Protein AF-A0AAN8EY32-F1 (afdb_monomer_lite)

Organism: Trichostrongylus colubriformis (NCBI:txid6319)

Sequence (107 aa):
MIRTGPSEWAWRMPILAIQAAFGTGKTVVAALIAARLSSTERILVATATTDVAVAQLTDTLLRLNEYRSRLRVLRFVADTAIREGAPTTAVDLHPIVLGLAASIPTP

Secondary structure (DSSP, 8-state):
------TTS----S-------TTS-HHHHHHHHHHHH-BTTB------SSHHHHHHHHHHHHT-GGGTTT----B---HHHHHTTPPP-TTBHHHHHHHHHHHSPP-

pLDDT: mean 85.92, std 14.61, range [36.19, 96.94]

Foldseek 3Di:
DDDDDDPPVPPPPVDDDDDDDPPPCPLLVLLVVQLVPDDPVDDDDDDDPDLQSVQSSVVSNCPPVVRNVGDDDADEDDPVCVVVPRDDDPRYPVVVVVVVVVPDDDD

Structure (mmCIF, N/CA/C/O backbone):
data_AF-A0AAN8EY32-F1
#
_entry.id   AF-A0AAN8EY32-F1
#
loop_
_atom_site.group_PDB
_atom_site.id
_atom_site.type_symbol
_atom_site.label_atom_id
_atom_site.label_alt_id
_atom_site.label_comp_id
_atom_site.label_asym_id
_atom_site.label_entity_id
_atom_site.label_seq_id
_atom_site.pdbx_PDB_ins_code
_atom_site.Cartn_x
_atom_site.Cartn_y
_atom_site.Cartn_z
_atom_site.occupancy
_atom_site.B_iso_or_equiv
_atom_site.auth_seq_id
_atom_site.auth_comp_id
_atom_site.auth_asym_id
_atom_site.auth_atom_id
_atom_site.pdbx_PDB_model_num
ATOM 1 N N . MET A 1 1 ? -19.419 -7.692 -30.518 1.00 36.19 1 MET A N 1
ATOM 2 C CA . MET A 1 1 ? -20.750 -8.311 -30.348 1.00 36.19 1 MET A CA 1
ATOM 3 C C . MET A 1 1 ? -20.959 -8.551 -28.861 1.00 36.19 1 MET A C 1
ATOM 5 O O . MET A 1 1 ? -20.295 -9.410 -28.300 1.00 36.19 1 MET A O 1
ATOM 9 N N . ILE A 1 2 ? -21.769 -7.720 -28.202 1.00 38.22 2 ILE A N 1
ATOM 10 C CA . ILE A 1 2 ? -22.047 -7.823 -26.762 1.00 38.22 2 ILE A CA 1
ATOM 11 C C . ILE A 1 2 ? -23.312 -8.670 -26.611 1.00 38.22 2 ILE A C 1
ATOM 13 O O . ILE A 1 2 ? -24.347 -8.321 -27.172 1.00 38.22 2 ILE A O 1
ATOM 17 N N . ARG A 1 3 ? -23.216 -9.798 -25.903 1.00 40.16 3 ARG A N 1
ATOM 18 C CA . ARG A 1 3 ? -24.362 -10.642 -25.544 1.00 40.16 3 ARG A CA 1
ATOM 19 C C . ARG A 1 3 ? -24.809 -10.287 -24.127 1.00 40.16 3 ARG A C 1
ATOM 21 O O . ARG A 1 3 ? -24.023 -10.399 -23.192 1.00 40.16 3 ARG A O 1
ATOM 28 N N . THR A 1 4 ? -26.060 -9.865 -23.985 1.00 57.09 4 THR A N 1
ATOM 29 C CA . THR A 1 4 ? -26.748 -9.631 -22.712 1.00 57.09 4 THR A CA 1
ATOM 30 C C . THR A 1 4 ? -27.396 -10.934 -22.234 1.00 57.09 4 THR A C 1
ATOM 32 O O . THR A 1 4 ? -28.276 -11.482 -22.892 1.00 57.09 4 THR A O 1
ATOM 35 N N . GLY A 1 5 ? -26.918 -11.456 -21.104 1.00 51.34 5 GLY A N 1
ATOM 36 C CA . GLY A 1 5 ? -27.545 -12.542 -20.342 1.00 51.34 5 GLY A CA 1
ATOM 37 C C . GLY A 1 5 ? -28.154 -12.031 -19.024 1.00 51.34 5 GLY A C 1
ATOM 38 O O . GLY A 1 5 ? -27.933 -10.875 -18.670 1.00 51.34 5 GLY A O 1
ATOM 39 N N . PRO A 1 6 ? -28.895 -12.876 -18.286 1.00 51.94 6 PRO A N 1
ATOM 40 C CA . PRO A 1 6 ? -29.743 -12.478 -17.154 1.00 51.94 6 PRO A CA 1
ATOM 41 C C . PRO A 1 6 ? -28.949 -11.956 -15.945 1.00 51.94 6 PRO A C 1
ATOM 43 O O . PRO A 1 6 ? -27.932 -12.523 -15.570 1.00 51.94 6 PRO A O 1
ATOM 46 N N . SER A 1 7 ? -29.441 -10.895 -15.309 1.00 62.31 7 SER A N 1
ATOM 47 C CA . SER A 1 7 ? -28.776 -10.020 -14.324 1.00 62.31 7 SER A CA 1
ATOM 48 C C . SER A 1 7 ? -28.320 -10.640 -12.987 1.00 62.31 7 SER A C 1
ATOM 50 O O . SER A 1 7 ? -27.961 -9.897 -12.077 1.00 62.31 7 SER A O 1
ATOM 52 N N . GLU A 1 8 ? -28.285 -11.968 -12.849 1.00 48.09 8 GLU A N 1
ATOM 53 C CA . GLU A 1 8 ? -27.930 -12.669 -11.600 1.00 48.09 8 GLU A CA 1
ATOM 54 C C . GLU A 1 8 ? -26.582 -13.410 -11.636 1.00 48.09 8 GLU A C 1
ATOM 56 O O . GLU A 1 8 ? -26.107 -13.884 -10.607 1.00 48.09 8 GLU A O 1
ATOM 61 N N . TRP A 1 9 ? -25.880 -13.432 -12.775 1.00 45.78 9 TRP A N 1
ATOM 62 C CA . TRP A 1 9 ? -24.479 -13.880 -12.841 1.00 45.78 9 TRP A CA 1
ATOM 63 C C . TRP A 1 9 ? -23.474 -12.777 -12.508 1.00 45.78 9 TRP A C 1
ATOM 65 O O . TRP A 1 9 ? -22.322 -12.910 -12.911 1.00 45.78 9 TRP A O 1
ATOM 75 N N . ALA A 1 10 ? -23.896 -11.705 -11.814 1.00 50.34 10 ALA A N 1
ATOM 76 C CA . ALA A 1 10 ? -23.080 -10.553 -11.415 1.00 50.34 10 ALA A CA 1
ATOM 77 C C . ALA A 1 10 ? -21.610 -10.949 -11.300 1.00 50.34 10 ALA A C 1
ATOM 79 O O . ALA A 1 10 ? -21.277 -11.701 -10.387 1.00 50.34 10 ALA A O 1
ATOM 80 N N . TRP A 1 11 ? -20.808 -10.535 -12.292 1.00 48.25 11 TRP A N 1
ATOM 81 C CA . TRP A 1 11 ? -19.467 -11.027 -12.616 1.00 48.25 11 TRP A CA 1
ATOM 82 C C . TRP A 1 11 ? -18.580 -11.237 -11.378 1.00 48.25 11 TRP A C 1
ATOM 84 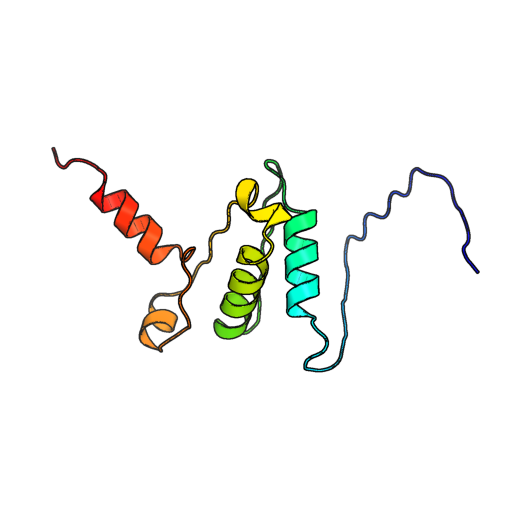O O . TRP A 1 11 ? -17.699 -10.436 -11.068 1.00 48.25 11 TRP A O 1
ATOM 94 N N . ARG A 1 12 ? -18.783 -12.337 -10.655 1.00 61.06 12 ARG A N 1
ATOM 95 C CA . ARG A 1 12 ? -17.881 -12.813 -9.618 1.00 61.06 12 ARG A CA 1
ATOM 96 C C . ARG A 1 12 ? -16.784 -13.480 -10.404 1.00 61.06 12 ARG A C 1
ATOM 98 O O . ARG A 1 12 ? -16.894 -14.649 -10.735 1.00 61.06 12 ARG A O 1
ATOM 105 N N . MET A 1 13 ? -15.778 -12.706 -10.788 1.00 63.41 13 MET A N 1
ATOM 106 C CA . MET A 1 13 ? -14.535 -13.261 -11.299 1.00 63.41 13 MET A CA 1
ATOM 107 C C . MET A 1 13 ? -13.778 -13.803 -10.084 1.00 63.41 13 MET A C 1
ATOM 109 O O . MET A 1 13 ? -13.215 -12.998 -9.343 1.00 63.41 13 MET A O 1
ATOM 113 N N . PRO A 1 14 ? -13.783 -15.126 -9.813 1.00 77.56 14 PRO A N 1
ATOM 114 C CA . PRO A 1 14 ? -13.005 -15.662 -8.699 1.00 77.56 14 PRO A CA 1
ATOM 115 C C . PRO A 1 14 ? -11.501 -15.476 -8.943 1.00 77.56 14 PRO A C 1
ATOM 117 O O . PRO A 1 14 ? -10.725 -15.468 -7.995 1.00 77.56 14 PRO A O 1
ATOM 120 N N . ILE A 1 15 ? -11.099 -15.328 -10.213 1.00 85.50 15 ILE A N 1
ATOM 121 C CA . ILE A 1 15 ? -9.718 -15.171 -10.664 1.00 85.50 15 ILE A CA 1
ATOM 122 C C . ILE A 1 15 ? -9.698 -14.151 -11.810 1.00 85.50 15 ILE A C 1
ATOM 124 O O . ILE A 1 15 ? -10.475 -14.265 -12.757 1.00 85.50 15 ILE A O 1
ATOM 128 N N . LEU A 1 16 ? -8.798 -13.169 -11.730 1.00 86.69 16 LEU A N 1
ATOM 129 C CA . LEU A 1 16 ? -8.544 -12.168 -12.767 1.00 86.69 16 LEU A CA 1
ATOM 130 C C . LEU A 1 16 ? -7.038 -12.107 -13.038 1.00 86.69 16 LEU A C 1
ATOM 132 O O . LEU A 1 16 ? -6.257 -11.872 -12.120 1.00 86.69 16 LEU A O 1
ATOM 136 N N . ALA A 1 17 ? -6.639 -12.273 -14.299 1.00 90.75 17 ALA A N 1
ATOM 137 C CA . ALA A 1 17 ? -5.261 -12.089 -14.745 1.00 90.75 17 ALA A CA 1
ATOM 138 C C . ALA A 1 17 ? -5.160 -10.834 -15.622 1.00 90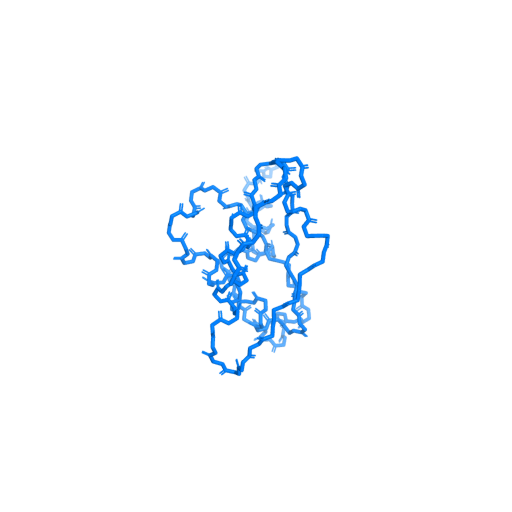.75 17 ALA A C 1
ATOM 140 O O . ALA A 1 17 ? -5.899 -10.687 -16.594 1.00 90.75 17 ALA A O 1
ATOM 141 N N . ILE A 1 18 ? -4.238 -9.930 -15.282 1.00 87.12 18 ILE A N 1
ATOM 142 C CA . ILE A 1 18 ? -3.981 -8.695 -16.033 1.00 87.12 18 ILE A CA 1
ATOM 143 C C . ILE A 1 18 ? -2.557 -8.761 -16.577 1.00 87.12 18 ILE A C 1
ATOM 145 O O . ILE A 1 18 ? -1.590 -8.633 -15.827 1.00 87.12 18 ILE A O 1
ATOM 149 N N . GLN A 1 19 ? -2.430 -8.933 -17.891 1.00 91.62 19 GLN A N 1
ATOM 150 C CA . GLN A 1 19 ? -1.147 -8.927 -18.585 1.00 91.62 19 GLN A CA 1
ATOM 151 C C . GLN A 1 19 ? -1.027 -7.672 -19.444 1.00 91.62 19 GLN A C 1
ATOM 153 O O . GLN A 1 19 ? -1.911 -7.355 -20.234 1.00 91.62 19 GLN A O 1
ATOM 158 N N . ALA A 1 20 ? 0.086 -6.961 -19.296 1.00 89.44 20 ALA A N 1
ATOM 159 C CA . ALA A 1 20 ? 0.402 -5.797 -20.113 1.00 89.44 20 ALA A CA 1
ATOM 160 C C . ALA A 1 20 ? 1.921 -5.565 -20.149 1.00 89.44 20 ALA A C 1
ATOM 162 O O . ALA A 1 20 ? 2.646 -6.067 -19.280 1.00 89.44 20 ALA A O 1
ATOM 163 N N . ALA A 1 21 ? 2.414 -4.806 -21.129 1.00 92.38 21 ALA A N 1
ATOM 164 C CA . ALA A 1 21 ? 3.844 -4.532 -21.289 1.00 92.38 21 ALA A CA 1
ATOM 165 C C . ALA A 1 21 ? 4.422 -3.687 -20.130 1.00 92.38 21 ALA A C 1
ATOM 167 O O . ALA A 1 21 ? 3.701 -3.162 -19.275 1.00 92.38 21 ALA A O 1
ATOM 168 N N . PHE A 1 22 ? 5.750 -3.598 -20.030 1.00 88.06 22 PHE A N 1
ATOM 169 C CA . PHE A 1 22 ? 6.388 -2.705 -19.057 1.00 88.06 22 PHE A CA 1
ATOM 170 C C . PHE A 1 22 ? 5.966 -1.246 -19.311 1.00 88.06 22 PHE A C 1
ATOM 172 O O . PHE A 1 22 ? 5.779 -0.844 -20.455 1.00 88.06 22 PHE A O 1
ATOM 179 N N . GLY A 1 23 ? 5.754 -0.467 -18.246 1.00 90.56 23 GLY A N 1
ATOM 180 C CA . GLY A 1 23 ? 5.343 0.939 -18.354 1.00 90.56 23 GLY A CA 1
ATOM 181 C C . GLY A 1 23 ? 3.867 1.192 -18.702 1.00 90.56 23 GLY A C 1
ATOM 182 O O . GLY A 1 23 ? 3.432 2.334 -18.659 1.00 90.56 23 GLY A O 1
ATOM 183 N N . THR A 1 24 ? 3.046 0.167 -18.960 1.00 92.75 24 THR A N 1
ATOM 184 C CA . THR A 1 24 ? 1.633 0.350 -19.365 1.00 92.75 24 THR A CA 1
ATOM 185 C C . THR A 1 24 ? 0.654 0.533 -18.193 1.00 92.75 24 THR A C 1
ATOM 187 O O . THR A 1 24 ? -0.526 0.213 -18.310 1.00 92.75 24 THR A O 1
ATOM 190 N N . GLY A 1 25 ? 1.133 0.963 -17.023 1.00 93.69 25 GLY A N 1
ATOM 191 C CA . GLY A 1 25 ? 0.261 1.317 -15.896 1.00 93.69 25 GLY A CA 1
ATOM 192 C C . GLY A 1 25 ? -0.365 0.155 -15.112 1.00 93.69 25 GLY A C 1
ATOM 193 O O . GLY A 1 25 ? -1.339 0.379 -14.400 1.00 93.69 25 GLY A O 1
ATOM 194 N N . LYS A 1 26 ? 0.184 -1.070 -15.168 1.00 94.69 26 LYS A N 1
ATOM 195 C CA . LYS A 1 26 ? -0.324 -2.216 -14.373 1.00 94.69 26 LYS A CA 1
ATOM 196 C C . LYS A 1 26 ? -0.478 -1.891 -12.882 1.00 94.69 26 LYS A C 1
ATOM 198 O O . LYS A 1 26 ? -1.490 -2.239 -12.285 1.00 94.69 26 LYS A O 1
ATOM 203 N N . THR A 1 27 ? 0.485 -1.173 -12.307 1.00 95.06 27 THR A N 1
ATOM 204 C CA . THR A 1 27 ? 0.456 -0.727 -10.905 1.00 95.06 27 THR A CA 1
ATOM 205 C C . THR A 1 27 ? -0.704 0.232 -10.626 1.00 95.06 27 THR A C 1
ATOM 207 O O . THR A 1 27 ? -1.370 0.103 -9.605 1.00 95.06 27 THR A O 1
ATOM 210 N N . VAL A 1 28 ? -1.002 1.148 -11.555 1.00 95.62 28 VAL A N 1
ATOM 211 C CA . VAL A 1 28 ? -2.139 2.080 -11.447 1.00 95.62 28 VAL A CA 1
ATOM 212 C C . VAL A 1 28 ? -3.461 1.326 -11.506 1.00 95.62 28 VAL A C 1
ATOM 214 O O . VAL A 1 28 ? -4.341 1.560 -10.681 1.00 95.62 28 VAL A O 1
ATOM 217 N N . VAL A 1 29 ? -3.589 0.379 -12.437 1.00 95.06 29 VAL A N 1
ATOM 218 C CA . VAL A 1 29 ? -4.786 -0.462 -12.554 1.00 95.06 29 VAL A CA 1
ATOM 219 C C . VAL A 1 29 ? -4.979 -1.311 -11.295 1.00 95.06 29 VAL A C 1
ATOM 221 O O . VAL A 1 29 ? -6.082 -1.348 -10.755 1.00 95.06 29 VAL A O 1
ATOM 224 N N . ALA A 1 30 ? -3.918 -1.937 -10.780 1.00 94.31 30 ALA A N 1
ATOM 225 C CA . ALA A 1 30 ? -3.968 -2.713 -9.543 1.00 94.31 30 ALA A CA 1
ATOM 226 C C . ALA A 1 30 ? -4.382 -1.852 -8.338 1.00 94.31 30 ALA A C 1
ATOM 228 O O . ALA A 1 30 ? -5.263 -2.254 -7.582 1.00 94.31 30 ALA A O 1
ATOM 229 N N . ALA A 1 31 ? -3.820 -0.647 -8.196 1.00 95.19 31 ALA A N 1
ATOM 230 C CA . ALA A 1 31 ? -4.205 0.302 -7.153 1.00 95.19 31 ALA A CA 1
ATOM 231 C C . ALA A 1 31 ? -5.676 0.732 -7.278 1.00 95.19 31 ALA A C 1
ATOM 233 O O . ALA A 1 31 ? -6.392 0.782 -6.281 1.00 95.19 31 ALA A O 1
ATOM 234 N N . LEU A 1 32 ? -6.159 0.991 -8.495 1.00 95.06 32 LEU A N 1
ATOM 235 C CA . LEU A 1 32 ? -7.554 1.361 -8.727 1.00 95.06 32 LEU A CA 1
ATOM 236 C C . LEU A 1 32 ? -8.510 0.212 -8.386 1.00 95.06 32 LEU A C 1
ATOM 238 O O . LEU A 1 32 ? -9.532 0.440 -7.741 1.00 95.06 32 LEU A O 1
ATOM 242 N N . ILE A 1 33 ? -8.177 -1.021 -8.775 1.00 93.44 33 ILE A N 1
ATOM 243 C CA . ILE A 1 33 ? -8.952 -2.214 -8.412 1.00 93.44 33 ILE A CA 1
ATOM 244 C C . ILE A 1 33 ? -8.962 -2.386 -6.892 1.00 93.44 33 ILE A C 1
ATOM 246 O O . ILE A 1 33 ? -10.035 -2.525 -6.305 1.00 93.44 33 ILE A O 1
ATOM 250 N N . ALA A 1 34 ? -7.792 -2.316 -6.249 1.00 93.19 34 ALA A N 1
ATOM 251 C CA . ALA A 1 34 ? -7.663 -2.413 -4.800 1.00 93.19 34 ALA A CA 1
ATOM 252 C C . ALA A 1 34 ? -8.529 -1.365 -4.093 1.00 93.19 34 ALA A C 1
ATOM 254 O O . ALA A 1 34 ? -9.311 -1.696 -3.200 1.00 93.19 34 ALA A O 1
ATOM 255 N N . ALA A 1 35 ? -8.471 -0.115 -4.558 1.00 93.38 35 ALA A N 1
ATOM 256 C CA . ALA A 1 35 ? -9.302 0.946 -4.031 1.00 93.38 35 ALA A CA 1
ATOM 257 C C . ALA A 1 35 ? -10.788 0.620 -4.206 1.00 93.38 35 ALA A C 1
ATOM 259 O O . ALA A 1 35 ? -11.540 0.643 -3.234 1.00 93.38 35 ALA A O 1
ATOM 260 N N . ARG A 1 36 ? -11.237 0.271 -5.413 1.00 91.06 36 ARG A N 1
ATOM 261 C CA . ARG A 1 36 ? -12.652 -0.010 -5.718 1.00 91.06 36 ARG A CA 1
ATOM 262 C C . ARG A 1 36 ? -13.229 -1.182 -4.930 1.00 91.06 36 ARG A C 1
ATOM 264 O O . ARG A 1 36 ? -14.389 -1.117 -4.547 1.00 91.06 36 ARG A O 1
ATOM 271 N N . LEU A 1 37 ? -12.436 -2.224 -4.694 1.00 89.69 37 LEU A N 1
ATOM 272 C CA . LEU A 1 37 ? -12.884 -3.426 -3.990 1.00 89.69 37 LEU A CA 1
ATOM 273 C C . LEU A 1 37 ? -12.782 -3.313 -2.467 1.00 89.69 37 LEU A C 1
ATOM 275 O O . LEU A 1 37 ? -13.480 -4.040 -1.757 1.00 89.69 37 LEU A O 1
ATOM 279 N N . SER A 1 38 ? -11.935 -2.416 -1.960 1.00 87.44 38 SER A N 1
ATOM 280 C CA . SER A 1 38 ? -11.840 -2.164 -0.523 1.00 87.44 38 SER A CA 1
ATOM 281 C C . SER A 1 38 ? -13.154 -1.603 0.030 1.00 87.44 38 SER A C 1
ATOM 283 O O . SER A 1 38 ? -13.777 -0.707 -0.548 1.00 87.44 38 SER A O 1
ATOM 285 N N . SER A 1 39 ? -13.574 -2.133 1.172 1.00 83.44 39 SER A N 1
ATOM 286 C CA . SER A 1 39 ? -14.732 -1.677 1.942 1.00 83.44 39 SER A CA 1
ATOM 287 C C . SER A 1 39 ? -14.484 -1.991 3.416 1.00 83.44 39 SER A C 1
ATOM 289 O O . SER A 1 39 ? -13.595 -2.780 3.729 1.00 83.44 39 SER A O 1
ATOM 291 N N . THR A 1 40 ? -15.265 -1.412 4.328 1.00 78.75 40 THR A N 1
ATOM 292 C CA . THR A 1 40 ? -15.127 -1.667 5.775 1.00 78.75 40 THR A CA 1
ATOM 293 C C . THR A 1 40 ? -15.261 -3.152 6.140 1.00 78.75 40 THR A C 1
ATOM 295 O O . THR A 1 40 ? -14.706 -3.587 7.142 1.00 78.75 40 THR A O 1
ATOM 298 N N . GLU A 1 41 ? -15.948 -3.939 5.312 1.00 84.50 41 GLU A N 1
ATOM 299 C CA . GLU A 1 41 ? -16.225 -5.361 5.551 1.00 84.50 41 GLU A CA 1
ATOM 300 C C . GLU A 1 41 ? -15.252 -6.307 4.830 1.00 84.50 41 GLU A C 1
ATOM 302 O O . GLU A 1 41 ? -15.366 -7.526 4.957 1.00 84.50 41 GLU A O 1
ATOM 307 N N . ARG A 1 42 ? -14.306 -5.783 4.034 1.00 84.88 42 ARG A N 1
ATOM 308 C CA . ARG A 1 42 ? -13.401 -6.606 3.219 1.00 84.88 42 ARG A CA 1
ATOM 309 C C . ARG A 1 42 ? -11.959 -6.150 3.349 1.00 84.88 42 ARG A C 1
ATOM 311 O O . ARG A 1 42 ? -11.609 -5.039 2.955 1.00 84.88 42 ARG A O 1
ATOM 318 N N . ILE A 1 43 ? -11.112 -7.062 3.815 1.00 88.00 43 ILE A N 1
ATOM 319 C CA . ILE A 1 43 ? -9.661 -6.893 3.800 1.00 88.00 43 ILE A CA 1
ATOM 320 C C . ILE A 1 43 ? -9.151 -7.307 2.423 1.00 88.00 43 ILE A C 1
ATOM 322 O O . ILE A 1 43 ? -9.418 -8.414 1.957 1.00 88.00 43 ILE A O 1
ATOM 326 N N . LEU A 1 44 ? -8.409 -6.413 1.777 1.00 92.38 44 LEU A N 1
ATOM 327 C CA . LEU A 1 44 ? -7.721 -6.702 0.529 1.00 92.38 44 LEU A CA 1
ATOM 328 C C . LEU A 1 44 ? -6.231 -6.849 0.812 1.00 92.38 44 LEU A C 1
ATOM 330 O O . LEU A 1 44 ? -5.606 -5.945 1.361 1.00 92.38 44 LEU A O 1
ATOM 334 N N . VAL A 1 45 ? -5.673 -7.991 0.422 1.00 94.69 45 VAL A N 1
ATOM 335 C CA . VAL A 1 45 ? -4.241 -8.261 0.529 1.00 94.69 45 VAL A CA 1
ATOM 336 C C . VAL A 1 45 ? -3.626 -8.073 -0.847 1.00 94.69 45 VAL A C 1
ATOM 338 O O . VAL A 1 45 ? -3.972 -8.779 -1.793 1.00 94.69 45 VAL A O 1
ATOM 341 N N . ALA A 1 46 ? -2.723 -7.105 -0.957 1.00 95.00 46 ALA A N 1
ATOM 342 C CA . ALA A 1 46 ? -1.938 -6.877 -2.157 1.00 95.00 46 ALA A CA 1
ATOM 343 C C . ALA A 1 46 ? -0.495 -7.320 -1.910 1.00 95.00 46 ALA A C 1
ATOM 345 O O . ALA A 1 46 ? 0.122 -6.919 -0.925 1.00 95.00 46 ALA A O 1
ATOM 346 N N . THR A 1 47 ? 0.038 -8.146 -2.804 1.00 96.38 47 THR A N 1
ATOM 347 C CA . THR A 1 47 ? 1.407 -8.665 -2.729 1.00 96.38 47 THR A CA 1
ATOM 348 C C . THR A 1 47 ? 2.114 -8.466 -4.062 1.00 96.38 47 THR A C 1
ATOM 350 O O . THR A 1 47 ? 1.486 -8.369 -5.118 1.00 96.38 47 THR A O 1
ATOM 353 N N . ALA A 1 48 ? 3.438 -8.382 -4.006 1.00 95.88 48 ALA A N 1
ATOM 354 C CA . ALA A 1 48 ? 4.304 -8.368 -5.172 1.00 95.88 48 ALA A CA 1
ATOM 355 C C . ALA A 1 48 ? 5.591 -9.131 -4.844 1.00 95.88 48 ALA A C 1
ATOM 357 O O . ALA A 1 48 ? 5.874 -9.418 -3.684 1.00 95.88 48 ALA A O 1
ATOM 358 N N . THR A 1 49 ? 6.375 -9.457 -5.868 1.00 94.62 49 THR A N 1
ATOM 359 C CA . THR A 1 49 ? 7.613 -10.236 -5.717 1.00 94.62 49 THR A CA 1
ATOM 360 C C . THR A 1 49 ? 8.769 -9.443 -5.104 1.00 94.62 49 THR A C 1
ATOM 362 O O . THR A 1 49 ? 9.771 -10.045 -4.738 1.00 94.62 49 THR A O 1
ATOM 365 N N . THR A 1 50 ? 8.669 -8.112 -5.016 1.00 95.12 50 THR A N 1
ATOM 366 C CA . THR A 1 50 ? 9.713 -7.241 -4.453 1.00 95.12 50 THR A CA 1
ATOM 367 C C . THR A 1 50 ? 9.114 -6.156 -3.565 1.00 95.12 50 THR A C 1
ATOM 369 O O . THR A 1 50 ? 8.033 -5.634 -3.854 1.00 95.12 50 THR A O 1
ATOM 372 N N . ASP A 1 51 ? 9.851 -5.741 -2.534 1.00 95.88 51 ASP A N 1
ATOM 373 C CA . ASP A 1 51 ? 9.440 -4.637 -1.659 1.00 95.88 51 ASP A CA 1
ATOM 374 C C . ASP A 1 51 ? 9.275 -3.320 -2.416 1.00 95.88 51 ASP A C 1
ATOM 376 O O . ASP A 1 51 ? 8.368 -2.547 -2.117 1.00 95.88 51 ASP A O 1
ATOM 380 N N . VAL A 1 52 ? 10.101 -3.088 -3.443 1.00 95.62 52 VAL A N 1
ATOM 381 C CA . VAL A 1 52 ? 9.983 -1.920 -4.327 1.00 95.62 52 VAL A CA 1
ATOM 382 C C . VAL A 1 52 ? 8.630 -1.910 -5.037 1.00 95.62 52 VAL A C 1
ATOM 384 O O . VAL A 1 52 ? 7.979 -0.870 -5.102 1.00 95.62 52 VAL A O 1
ATOM 387 N N . ALA A 1 53 ? 8.173 -3.057 -5.545 1.00 95.75 53 ALA A N 1
ATOM 388 C CA . ALA A 1 53 ? 6.881 -3.145 -6.216 1.00 95.75 53 ALA A CA 1
ATOM 389 C C . ALA A 1 53 ? 5.711 -2.959 -5.236 1.00 95.75 53 ALA A C 1
ATOM 391 O O . ALA A 1 53 ? 4.736 -2.290 -5.581 1.00 95.75 53 ALA A O 1
ATOM 392 N N . VAL A 1 54 ? 5.818 -3.486 -4.008 1.00 96.81 54 VAL A N 1
ATOM 393 C CA . VAL A 1 54 ? 4.820 -3.237 -2.953 1.00 96.81 54 VAL A CA 1
ATOM 394 C C . VAL A 1 54 ? 4.783 -1.751 -2.591 1.00 96.81 54 VAL A C 1
ATOM 396 O O . VAL A 1 54 ? 3.702 -1.172 -2.540 1.00 96.81 54 VAL A O 1
ATOM 399 N N . ALA A 1 55 ? 5.939 -1.105 -2.412 1.00 96.94 55 ALA A N 1
ATOM 400 C CA . ALA A 1 55 ? 6.029 0.328 -2.132 1.00 96.94 55 ALA A CA 1
ATOM 401 C C . ALA A 1 55 ? 5.377 1.167 -3.239 1.00 96.94 55 ALA A C 1
ATOM 403 O O . ALA A 1 55 ? 4.529 2.011 -2.963 1.00 96.94 55 ALA A O 1
ATOM 404 N N . GLN A 1 56 ? 5.712 0.883 -4.502 1.00 96.62 56 GLN A N 1
ATOM 405 C CA . GLN A 1 56 ? 5.143 1.580 -5.656 1.00 96.62 56 GLN A CA 1
ATOM 406 C C . GLN A 1 56 ? 3.625 1.411 -5.745 1.00 96.62 56 GLN A C 1
ATOM 408 O O . GLN A 1 56 ? 2.915 2.369 -6.058 1.00 96.62 56 GLN A O 1
ATOM 413 N N . LEU A 1 57 ? 3.114 0.207 -5.475 1.00 96.81 57 LEU A N 1
ATOM 414 C CA . LEU A 1 57 ? 1.677 -0.043 -5.436 1.00 96.81 57 LEU A CA 1
ATOM 415 C C . LEU A 1 57 ? 1.006 0.762 -4.319 1.00 96.81 57 LEU A C 1
ATOM 417 O O . LEU A 1 57 ? -0.005 1.418 -4.568 1.00 96.81 57 LEU A O 1
ATOM 421 N N . THR A 1 58 ? 1.592 0.750 -3.122 1.00 96.75 58 THR A N 1
ATOM 422 C CA . THR A 1 58 ? 1.116 1.503 -1.959 1.00 96.75 58 THR A CA 1
ATOM 423 C C . THR A 1 58 ? 1.086 3.004 -2.231 1.00 96.75 58 THR A C 1
ATOM 425 O O . THR A 1 58 ? 0.041 3.629 -2.066 1.00 96.75 58 THR A O 1
ATOM 428 N N . ASP A 1 59 ? 2.174 3.589 -2.728 1.00 96.00 59 ASP A N 1
ATOM 429 C CA . ASP A 1 59 ? 2.223 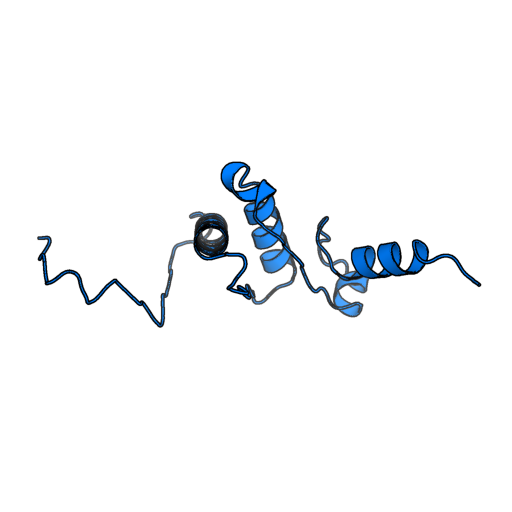5.017 -3.056 1.00 96.00 59 ASP A CA 1
ATOM 430 C C . ASP A 1 59 ? 1.212 5.392 -4.137 1.00 96.00 59 ASP A C 1
ATOM 432 O O . ASP A 1 59 ? 0.559 6.434 -4.058 1.00 96.00 59 ASP A O 1
ATOM 436 N N . THR A 1 60 ? 1.045 4.531 -5.142 1.00 96.06 60 THR A N 1
ATOM 437 C CA . THR A 1 60 ? 0.044 4.742 -6.192 1.00 96.06 60 THR A CA 1
ATOM 438 C C . THR A 1 60 ? -1.367 4.729 -5.608 1.00 96.06 60 THR A C 1
ATOM 440 O O . THR A 1 60 ? -2.164 5.607 -5.929 1.00 96.06 60 THR A O 1
ATOM 443 N N . LEU A 1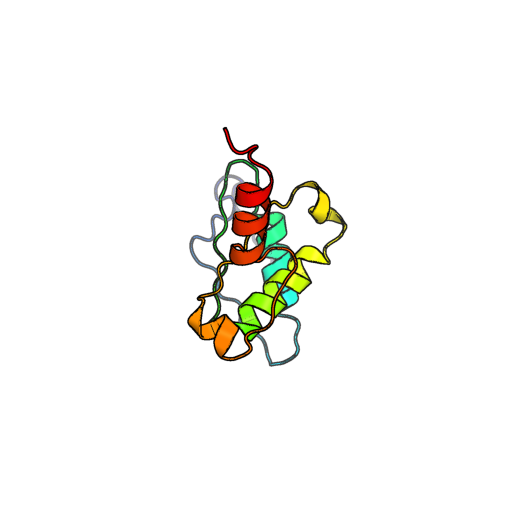 61 ? -1.665 3.786 -4.709 1.00 95.50 61 LEU A N 1
ATOM 444 C CA . LEU A 1 61 ? -2.947 3.687 -4.013 1.00 95.50 61 LEU A CA 1
ATOM 445 C C . LEU A 1 61 ? -3.231 4.928 -3.154 1.00 95.50 61 LEU A C 1
ATOM 447 O O . LEU A 1 61 ? -4.331 5.474 -3.216 1.00 95.50 61 LEU A O 1
ATOM 451 N N . LEU A 1 62 ? -2.238 5.416 -2.404 1.00 93.94 62 LEU A N 1
ATOM 452 C CA . LEU A 1 62 ? -2.368 6.597 -1.540 1.00 93.94 62 LEU A CA 1
ATOM 453 C C . LEU A 1 62 ? -2.533 7.911 -2.320 1.00 93.94 62 LEU A C 1
ATOM 455 O O . LEU A 1 62 ? -3.083 8.878 -1.788 1.00 93.94 62 LEU A O 1
ATOM 459 N N . ARG A 1 63 ? -2.090 7.952 -3.582 1.00 94.44 63 ARG A N 1
ATOM 460 C CA . ARG A 1 63 ? -2.271 9.094 -4.494 1.00 94.44 63 ARG A CA 1
ATOM 461 C C . ARG A 1 63 ? -3.661 9.150 -5.139 1.00 94.44 63 ARG A C 1
ATOM 463 O O . ARG A 1 63 ? -3.991 10.159 -5.762 1.00 94.44 63 ARG A O 1
ATOM 470 N N . LEU A 1 64 ? -4.499 8.119 -4.986 1.00 93.56 64 LEU A N 1
ATOM 471 C CA . LEU A 1 64 ? -5.885 8.139 -5.465 1.00 93.56 64 LEU A CA 1
ATOM 472 C C . LEU A 1 64 ? -6.769 8.979 -4.526 1.00 93.56 64 LEU A C 1
ATOM 474 O O . LEU A 1 64 ? -7.455 8.451 -3.650 1.00 93.56 64 LEU A O 1
ATOM 478 N N . ASN A 1 65 ? -6.757 10.301 -4.721 1.00 89.19 65 ASN A N 1
ATOM 479 C CA . ASN A 1 65 ? -7.417 11.275 -3.839 1.00 89.19 65 ASN A CA 1
ATOM 480 C C . ASN A 1 65 ? -8.902 10.976 -3.569 1.00 89.19 65 ASN A C 1
ATOM 482 O O . ASN A 1 65 ? -9.347 11.129 -2.435 1.00 89.19 65 ASN A O 1
ATOM 486 N N . GLU A 1 66 ? -9.645 10.489 -4.568 1.00 88.00 66 GLU A N 1
ATOM 487 C CA . GLU A 1 66 ? -11.066 10.115 -4.440 1.00 88.00 66 GLU A CA 1
ATOM 488 C C . GLU A 1 66 ? -11.307 9.019 -3.383 1.00 88.00 66 GLU A C 1
ATOM 490 O O . GLU A 1 66 ? -12.382 8.931 -2.796 1.00 88.00 66 GLU A O 1
ATOM 495 N N . TYR A 1 67 ? -10.304 8.182 -3.106 1.00 87.31 67 TYR A N 1
ATOM 496 C CA . TYR A 1 67 ? -10.422 7.042 -2.194 1.00 87.31 67 TYR A CA 1
ATOM 497 C C . TYR A 1 67 ? -9.696 7.239 -0.868 1.00 87.31 67 TYR A C 1
ATOM 499 O O . TYR A 1 67 ? -9.874 6.447 0.056 1.00 87.31 67 TYR A O 1
ATOM 507 N N . ARG A 1 68 ? -8.920 8.314 -0.729 1.00 82.31 68 ARG A N 1
ATOM 508 C CA . ARG A 1 68 ? -8.031 8.523 0.415 1.00 82.31 68 ARG A CA 1
ATOM 509 C C . ARG A 1 68 ? -8.755 8.560 1.763 1.00 82.31 68 ARG A C 1
ATOM 511 O O . ARG A 1 68 ? -8.223 8.049 2.738 1.00 82.31 68 ARG A O 1
ATOM 518 N N . SER A 1 69 ? -9.964 9.119 1.823 1.00 84.06 69 SER A N 1
ATOM 519 C CA . SER A 1 69 ? -10.742 9.230 3.068 1.00 84.06 69 SER A CA 1
ATOM 520 C C . SER A 1 69 ? -11.312 7.898 3.567 1.00 84.06 69 SER A C 1
ATOM 522 O O . SER A 1 69 ? -11.595 7.767 4.755 1.00 84.06 69 SER A O 1
ATOM 524 N N . ARG A 1 70 ? -11.483 6.906 2.682 1.00 86.44 70 ARG A N 1
ATOM 525 C CA . ARG A 1 70 ? -12.067 5.596 3.024 1.00 86.44 70 ARG A CA 1
ATOM 526 C C . ARG A 1 70 ? -11.045 4.469 3.130 1.00 86.44 70 ARG A C 1
ATOM 528 O O . ARG A 1 70 ? -11.352 3.424 3.699 1.00 86.44 70 ARG A O 1
ATOM 535 N N . LEU A 1 71 ? -9.852 4.653 2.570 1.00 89.56 71 LEU A N 1
ATOM 536 C CA . LEU A 1 71 ? -8.818 3.628 2.550 1.00 89.56 71 LEU A CA 1
ATOM 537 C C . LEU A 1 71 ? -8.035 3.607 3.862 1.00 89.56 71 LEU A C 1
ATOM 539 O O . LEU A 1 71 ? -7.320 4.549 4.189 1.00 89.56 71 LEU A O 1
ATOM 543 N N . ARG A 1 72 ? -8.120 2.485 4.578 1.00 91.44 72 ARG A N 1
ATOM 544 C CA . ARG A 1 72 ? -7.210 2.156 5.681 1.00 91.44 72 ARG A CA 1
ATOM 545 C C . ARG A 1 72 ? -6.127 1.243 5.128 1.00 91.44 72 ARG A C 1
ATOM 547 O O . ARG A 1 72 ? -6.357 0.0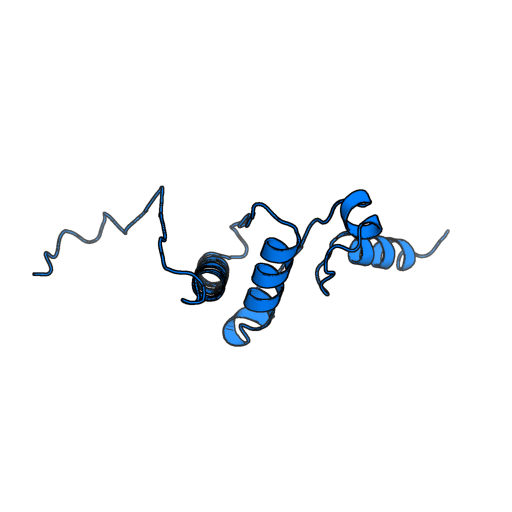50 4.947 1.00 91.44 72 ARG A O 1
ATOM 554 N N . VAL A 1 73 ? -4.986 1.828 4.783 1.00 93.50 73 VAL A N 1
ATOM 555 C CA . VAL A 1 73 ? -3.860 1.104 4.183 1.00 93.50 73 VAL A CA 1
ATOM 556 C C . VAL A 1 73 ? -2.818 0.832 5.256 1.00 93.50 73 VAL A C 1
ATOM 558 O O . VAL A 1 73 ? -2.508 1.709 6.057 1.00 93.50 73 VAL A O 1
ATOM 561 N N . LEU A 1 74 ? -2.281 -0.381 5.241 1.00 95.25 74 LEU A N 1
ATOM 562 C CA . LEU A 1 74 ? -1.167 -0.807 6.069 1.00 95.25 74 LEU A CA 1
ATOM 563 C C . LEU A 1 74 ? -0.221 -1.629 5.197 1.00 95.25 74 LEU A C 1
ATOM 565 O O . LEU A 1 74 ? -0.676 -2.510 4.464 1.00 95.25 74 LEU A O 1
ATOM 569 N N . ARG A 1 75 ? 1.081 -1.362 5.286 1.00 96.56 75 ARG A N 1
ATOM 570 C CA . ARG A 1 75 ? 2.114 -2.123 4.584 1.00 96.56 75 ARG A CA 1
ATOM 571 C C . ARG A 1 75 ? 3.033 -2.810 5.584 1.00 96.56 75 ARG A C 1
ATOM 573 O O . ARG A 1 75 ? 3.640 -2.166 6.431 1.00 96.56 75 ARG A O 1
ATOM 580 N N . PHE A 1 76 ? 3.169 -4.123 5.457 1.00 95.62 76 PHE A N 1
ATOM 581 C CA . PHE A 1 76 ? 4.202 -4.869 6.165 1.00 95.62 76 PHE A CA 1
ATOM 582 C C . PHE A 1 76 ? 5.519 -4.803 5.384 1.00 95.62 76 PHE A C 1
ATOM 584 O O . PHE A 1 76 ? 5.525 -4.996 4.168 1.00 95.62 76 PHE A O 1
ATOM 591 N N . VAL A 1 77 ? 6.616 -4.542 6.090 1.00 95.06 77 VAL A N 1
ATOM 592 C CA . VAL A 1 77 ? 7.987 -4.613 5.575 1.00 95.06 77 VAL A CA 1
ATOM 593 C C . VAL A 1 77 ? 8.810 -5.329 6.639 1.00 95.06 77 VAL A C 1
ATOM 595 O O . VAL A 1 77 ? 8.719 -4.977 7.814 1.00 95.06 77 VAL A O 1
ATOM 598 N N . ALA A 1 78 ? 9.565 -6.354 6.248 1.00 93.50 78 ALA A N 1
ATOM 599 C CA . ALA A 1 78 ? 10.412 -7.087 7.182 1.00 93.50 78 ALA A CA 1
ATOM 600 C C . ALA A 1 78 ? 11.584 -6.214 7.662 1.00 93.50 78 ALA A C 1
ATOM 602 O O . ALA A 1 78 ? 12.153 -5.453 6.879 1.00 93.50 78 ALA A O 1
ATOM 603 N N . ASP A 1 79 ? 12.009 -6.375 8.917 1.00 91.06 79 ASP A N 1
ATOM 604 C CA . ASP A 1 79 ? 13.126 -5.600 9.480 1.00 91.06 79 ASP A CA 1
ATOM 605 C C . ASP A 1 79 ? 14.437 -5.802 8.699 1.00 91.06 79 ASP A 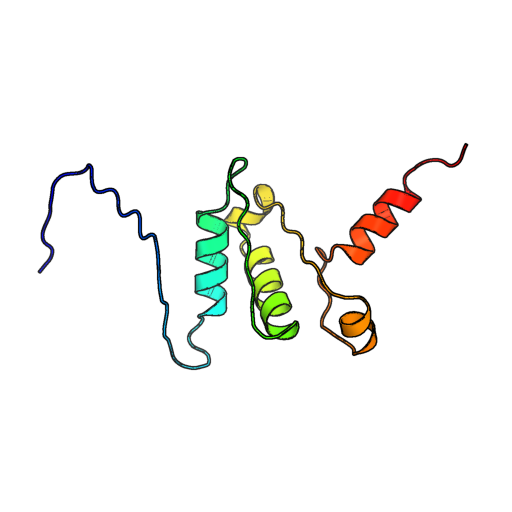C 1
ATOM 607 O O . ASP A 1 79 ? 15.240 -4.878 8.574 1.00 91.06 79 ASP A O 1
ATOM 611 N N . THR A 1 80 ? 14.656 -6.997 8.138 1.00 93.81 80 THR A N 1
ATOM 612 C CA . THR A 1 80 ? 15.804 -7.281 7.262 1.00 93.81 80 THR A CA 1
ATOM 613 C C . THR A 1 80 ? 15.745 -6.462 5.978 1.00 93.81 80 THR A C 1
ATOM 615 O O . THR A 1 80 ? 16.735 -5.832 5.624 1.00 93.81 80 THR A O 1
ATOM 618 N N . ALA A 1 81 ? 14.575 -6.380 5.342 1.00 93.19 81 ALA A N 1
ATOM 619 C CA . ALA A 1 81 ? 14.376 -5.576 4.141 1.00 93.19 81 ALA A CA 1
ATOM 620 C C . ALA A 1 81 ? 14.597 -4.080 4.422 1.00 93.19 81 ALA A C 1
ATOM 622 O O . ALA A 1 81 ? 15.216 -3.383 3.622 1.00 93.19 81 ALA A O 1
ATOM 623 N N . ILE A 1 82 ? 14.170 -3.583 5.591 1.00 90.62 82 ILE A N 1
ATOM 624 C CA . ILE A 1 82 ? 14.454 -2.203 6.022 1.00 90.62 82 ILE A CA 1
ATOM 625 C C . ILE A 1 82 ? 15.969 -1.972 6.137 1.00 90.62 82 ILE A C 1
ATOM 627 O O . ILE A 1 82 ? 16.476 -0.972 5.630 1.00 90.62 82 ILE A O 1
ATOM 631 N N . ARG A 1 83 ? 16.709 -2.902 6.758 1.00 91.81 83 ARG A N 1
ATOM 632 C CA . ARG A 1 83 ? 18.180 -2.822 6.881 1.00 91.81 83 ARG A CA 1
ATOM 633 C C . ARG A 1 83 ? 18.894 -2.868 5.530 1.00 91.81 83 ARG A C 1
ATOM 635 O O . ARG A 1 83 ? 19.941 -2.248 5.381 1.00 91.81 83 ARG A O 1
ATOM 642 N N . GLU A 1 84 ? 18.321 -3.572 4.562 1.00 93.75 84 GLU A N 1
ATOM 643 C CA . GLU A 1 84 ? 18.809 -3.660 3.181 1.00 93.75 84 GLU A CA 1
ATOM 644 C C . GLU A 1 84 ? 18.409 -2.450 2.316 1.00 93.75 84 GLU A C 1
ATOM 646 O O . GLU A 1 84 ? 18.774 -2.377 1.144 1.00 93.75 84 GLU A O 1
ATOM 651 N N . GLY A 1 85 ? 17.695 -1.469 2.882 1.00 92.56 85 GLY A N 1
ATOM 652 C CA . GLY A 1 85 ? 17.333 -0.233 2.190 1.00 92.56 85 GLY A CA 1
ATOM 653 C C . GLY A 1 85 ? 16.060 -0.332 1.349 1.00 92.56 85 GLY A C 1
ATOM 654 O O . GLY A 1 85 ? 15.920 0.394 0.363 1.00 92.56 85 GLY A O 1
ATOM 655 N N . ALA A 1 86 ? 15.122 -1.212 1.713 1.00 93.94 86 ALA A N 1
ATOM 656 C CA . ALA A 1 86 ? 13.807 -1.251 1.083 1.00 93.94 86 ALA A CA 1
ATOM 657 C C . ALA A 1 86 ? 13.107 0.125 1.159 1.00 93.94 86 ALA A C 1
ATOM 659 O O . ALA A 1 86 ? 13.196 0.807 2.184 1.00 93.94 86 ALA A O 1
ATOM 660 N N . PRO A 1 87 ? 12.363 0.540 0.113 1.00 95.38 87 PRO A N 1
ATOM 661 C CA . PRO A 1 87 ? 11.652 1.813 0.141 1.00 95.38 87 PRO A CA 1
ATOM 662 C C . PRO A 1 87 ? 10.605 1.840 1.251 1.00 95.38 87 PRO A C 1
ATOM 664 O O . PRO A 1 87 ? 9.832 0.884 1.395 1.00 95.38 87 PRO A O 1
ATOM 667 N N . THR A 1 88 ? 10.535 2.953 1.975 1.00 94.06 88 THR A N 1
ATOM 668 C CA . THR A 1 88 ? 9.559 3.182 3.044 1.00 94.06 88 THR A CA 1
ATOM 669 C C . THR A 1 88 ? 8.363 3.993 2.554 1.00 94.06 88 THR A C 1
ATOM 671 O O . THR A 1 88 ? 8.451 4.747 1.585 1.00 94.06 88 THR A O 1
ATOM 674 N N . THR A 1 89 ? 7.222 3.827 3.216 1.00 94.50 89 THR A N 1
ATOM 675 C CA . THR A 1 89 ? 5.995 4.593 2.965 1.00 94.50 89 THR A CA 1
ATOM 676 C C . THR A 1 89 ? 5.379 5.080 4.273 1.00 94.50 89 THR A C 1
ATOM 678 O O . THR A 1 89 ? 5.628 4.532 5.345 1.00 94.50 89 THR A O 1
ATOM 681 N N . ALA A 1 90 ? 4.511 6.092 4.195 1.00 91.06 90 ALA A N 1
ATOM 682 C CA . ALA A 1 90 ? 3.826 6.646 5.369 1.00 91.06 90 ALA A CA 1
ATOM 683 C C . ALA A 1 90 ? 2.877 5.654 6.074 1.00 91.06 90 ALA A C 1
ATOM 685 O O . ALA A 1 90 ? 2.366 5.957 7.149 1.00 91.06 90 ALA A O 1
ATOM 686 N N . VAL A 1 91 ? 2.613 4.496 5.462 1.00 94.88 91 VAL A N 1
ATOM 687 C CA . VAL A 1 91 ? 1.703 3.460 5.973 1.00 94.88 91 VAL A CA 1
ATOM 688 C C . VAL A 1 91 ? 2.429 2.169 6.351 1.00 94.88 91 VAL A C 1
ATOM 690 O O . VAL A 1 91 ? 1.795 1.123 6.498 1.00 94.88 91 VAL A O 1
ATOM 693 N N . ASP A 1 92 ? 3.754 2.219 6.490 1.00 95.81 92 ASP A N 1
ATOM 694 C CA . ASP A 1 92 ? 4.528 1.073 6.954 1.00 95.81 92 ASP A CA 1
ATOM 695 C C . ASP A 1 92 ? 4.160 0.737 8.410 1.00 95.81 92 ASP A C 1
ATOM 697 O O . ASP A 1 92 ? 4.065 1.610 9.273 1.00 95.81 92 ASP A O 1
ATOM 701 N N . LEU A 1 93 ? 3.962 -0.550 8.700 1.00 94.75 93 LEU A N 1
ATOM 702 C CA . LEU A 1 93 ? 3.519 -1.027 10.011 1.00 94.75 93 LEU A CA 1
ATOM 703 C C . LEU A 1 93 ? 4.527 -0.703 11.118 1.00 94.75 93 LEU A C 1
ATOM 705 O O . LEU A 1 93 ? 4.127 -0.317 12.214 1.00 94.75 93 LEU A O 1
ATOM 709 N N . HIS A 1 94 ? 5.820 -0.853 10.832 1.00 91.06 94 HIS A N 1
ATOM 710 C CA . HIS A 1 94 ? 6.888 -0.672 11.813 1.00 91.06 94 HIS A CA 1
ATOM 711 C C . HIS A 1 94 ? 6.838 0.711 12.503 1.00 91.06 94 HIS A C 1
ATOM 713 O O . HIS A 1 94 ? 6.688 0.753 13.727 1.00 91.06 94 HIS A O 1
ATOM 719 N N . PRO A 1 95 ? 6.868 1.851 11.779 1.00 88.69 95 PRO A N 1
ATOM 720 C CA . PRO A 1 95 ? 6.770 3.166 12.414 1.00 88.69 95 PRO A CA 1
ATOM 721 C C . PRO A 1 95 ? 5.415 3.415 13.093 1.00 88.69 95 PRO A C 1
ATOM 723 O O . PRO A 1 95 ? 5.369 4.096 14.116 1.00 88.69 95 PRO A O 1
ATOM 726 N N . ILE A 1 96 ? 4.318 2.849 12.576 1.00 90.88 96 ILE A N 1
ATOM 727 C CA . ILE A 1 96 ? 2.984 2.997 13.180 1.00 90.88 96 ILE A CA 1
ATOM 728 C C . ILE A 1 96 ? 2.938 2.343 14.565 1.00 90.88 96 ILE A C 1
ATOM 730 O O . ILE A 1 96 ? 2.474 2.961 15.521 1.00 90.88 96 ILE A O 1
ATOM 734 N N . VAL A 1 97 ? 3.437 1.112 14.694 1.00 88.44 97 VAL A N 1
ATOM 735 C CA . VAL A 1 97 ? 3.439 0.383 15.973 1.00 88.44 97 VAL A CA 1
ATOM 736 C C . VAL A 1 97 ? 4.317 1.085 17.004 1.00 88.44 97 VAL A C 1
ATOM 738 O O . VAL A 1 97 ? 3.905 1.223 18.154 1.00 88.44 97 VAL A O 1
ATOM 741 N N . LEU A 1 98 ? 5.487 1.586 16.596 1.00 88.00 98 LEU A N 1
ATOM 742 C CA . LEU A 1 98 ? 6.356 2.366 17.480 1.00 88.00 98 LEU A CA 1
ATOM 743 C C . LEU A 1 98 ? 5.678 3.654 17.964 1.00 88.00 98 LEU A C 1
ATOM 745 O O . LEU A 1 98 ? 5.737 3.968 19.152 1.00 88.00 98 LEU A O 1
ATOM 749 N N . GLY A 1 99 ? 4.992 4.372 17.070 1.00 87.06 99 GLY A N 1
ATOM 750 C CA . GLY A 1 99 ? 4.237 5.573 17.432 1.00 87.06 99 GLY A CA 1
ATOM 751 C C . GLY A 1 99 ? 3.101 5.282 18.416 1.00 87.06 99 GLY A C 1
ATOM 752 O O . GLY A 1 99 ? 2.917 6.021 19.382 1.00 87.06 99 GLY A O 1
ATOM 753 N N . LEU A 1 100 ? 2.378 4.176 18.218 1.00 87.75 100 LEU A N 1
ATOM 754 C CA . LEU A 1 100 ? 1.324 3.741 19.136 1.00 87.75 100 LEU A CA 1
ATOM 755 C C . LEU A 1 100 ? 1.888 3.384 20.514 1.00 87.75 100 LEU A C 1
ATOM 757 O O . LEU A 1 100 ? 1.350 3.846 21.517 1.00 87.75 100 LEU A O 1
ATOM 761 N N . ALA A 1 101 ? 2.987 2.630 20.573 1.00 86.06 101 ALA A N 1
ATOM 762 C CA . ALA A 1 101 ? 3.633 2.272 21.834 1.00 86.06 101 ALA A CA 1
ATOM 763 C C . ALA A 1 101 ? 4.100 3.512 22.617 1.00 86.06 101 ALA A C 1
ATOM 765 O O . ALA A 1 101 ? 3.892 3.583 23.824 1.00 86.06 101 ALA A O 1
ATOM 766 N N . ALA A 1 102 ? 4.661 4.512 21.930 1.00 85.50 102 ALA A N 1
ATOM 767 C CA . ALA A 1 102 ? 5.100 5.765 22.546 1.00 85.50 102 ALA A CA 1
ATOM 768 C C . ALA A 1 102 ? 3.942 6.653 23.044 1.00 85.50 102 ALA A C 1
ATOM 770 O O . ALA A 1 102 ? 4.144 7.501 23.908 1.00 85.50 102 ALA A O 1
ATOM 771 N N . SER A 1 103 ? 2.735 6.477 22.498 1.00 80.62 103 SER A N 1
ATOM 772 C CA . SER A 1 103 ? 1.546 7.250 22.884 1.00 80.62 103 SER A CA 1
ATOM 773 C C . SER A 1 103 ? 0.824 6.715 24.127 1.00 80.62 103 SER A C 1
ATOM 775 O O . SER A 1 103 ? -0.073 7.381 24.644 1.00 80.62 103 SER A O 1
ATOM 777 N N . ILE A 1 104 ? 1.201 5.528 24.613 1.00 79.88 104 ILE A N 1
ATOM 778 C CA . ILE A 1 104 ? 0.648 4.944 25.836 1.00 79.88 104 ILE A CA 1
ATOM 779 C C . ILE A 1 104 ? 1.394 5.566 27.028 1.00 79.88 104 ILE A C 1
ATOM 781 O O . ILE A 1 104 ? 2.610 5.388 27.122 1.00 79.88 104 ILE A O 1
ATOM 785 N N . PRO A 1 105 ? 0.717 6.290 27.940 1.00 74.19 105 PRO A N 1
ATOM 786 C CA . PRO A 1 105 ? 1.374 6.834 29.122 1.00 74.19 105 PRO A CA 1
ATOM 787 C C . PRO A 1 105 ? 1.958 5.692 29.961 1.00 74.19 105 PRO A C 1
ATOM 789 O O . PRO A 1 105 ? 1.268 4.718 30.269 1.00 74.19 105 PRO A O 1
ATOM 792 N N . THR A 1 106 ? 3.242 5.802 30.303 1.00 72.00 106 THR A N 1
ATOM 793 C CA . THR A 1 106 ? 3.891 4.896 31.256 1.00 72.00 106 THR A CA 1
ATOM 794 C C . THR A 1 106 ? 3.250 5.066 32.639 1.00 72.00 106 THR A C 1
ATOM 796 O O . THR A 1 106 ? 2.918 6.205 32.979 1.00 72.00 106 THR A O 1
ATOM 799 N N . PRO A 1 107 ? 3.048 3.977 33.406 1.00 66.69 107 PRO A N 1
ATOM 800 C CA . PRO A 1 107 ? 2.446 4.038 34.738 1.00 66.69 107 PRO A CA 1
ATOM 801 C C . PRO A 1 107 ? 3.237 4.913 35.717 1.00 66.69 107 PRO A C 1
ATOM 803 O O . PRO A 1 107 ? 4.473 5.034 35.543 1.00 66.69 107 PRO A O 1
#

InterPro domains:
  IPR027417 P-loop containing nucleoside triphosphate hydrolase [G3DSA:3.40.50.300] (7-96)
  IPR027417 P-loop containing nucleoside triphosphate hydrolase [SSF52540] (15-79)

Radius of gyration: 17.89 Å; chains: 1; bounding box: 49×27×65 Å